Protein AF-A0A2V3WCB5-F1 (afdb_monomer_lite)

pLDDT: mean 84.52, std 11.08, range [43.97, 93.56]

Sequence (44 aa):
MELPRTQYSQEFWKESVKFFKESGLTLVETAKRLSLPKGTLKNW

Secondary structure (DSSP, 8-state):
-PPP-----HHHHHHHHHHHHHH---HHHHHHHTT--HHHHHT-

Foldseek 3Di:
DPDPDPDDDPVLLVVLLVCCVVVVDDLVVSCVVSVHDSVVNVVD

Radius of gyration: 10.95 Å; chains: 1; bounding box: 27×22×22 Å

Structure (mmCIF, N/CA/C/O backbone):
data_AF-A0A2V3WCB5-F1
#
_entry.id   AF-A0A2V3WCB5-F1
#
loop_
_atom_site.group_PDB
_atom_site.id
_atom_site.type_symbol
_atom_site.label_atom_id
_atom_site.label_alt_id
_atom_site.label_comp_id
_atom_site.label_asym_id
_atom_site.label_entity_id
_atom_site.label_seq_id
_atom_site.pdbx_PDB_ins_code
_atom_site.Cartn_x
_atom_site.Cartn_y
_atom_site.Cartn_z
_atom_site.occupancy
_atom_site.B_iso_or_equi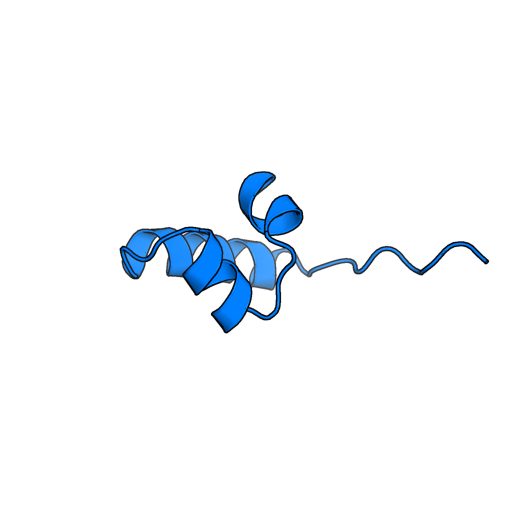v
_atom_site.auth_seq_id
_atom_site.auth_comp_id
_atom_site.auth_asym_id
_atom_site.auth_atom_id
_atom_site.pdbx_PDB_model_num
ATOM 1 N N . MET A 1 1 ? 18.362 -17.381 -15.523 1.00 43.97 1 MET A N 1
ATOM 2 C CA . MET A 1 1 ? 18.413 -15.922 -15.299 1.00 43.97 1 MET A CA 1
ATOM 3 C C . MET A 1 1 ? 17.642 -15.634 -14.031 1.00 43.97 1 MET A C 1
ATOM 5 O O . MET A 1 1 ? 16.428 -15.787 -14.025 1.00 43.97 1 MET A O 1
ATOM 9 N N . GLU A 1 2 ? 18.340 -15.324 -12.945 1.00 55.09 2 GLU A N 1
ATOM 10 C CA . GLU A 1 2 ? 17.702 -14.889 -11.704 1.00 55.09 2 GLU A CA 1
ATOM 11 C C . GLU A 1 2 ? 17.324 -13.420 -11.892 1.00 55.09 2 GLU A C 1
ATOM 13 O O . GLU A 1 2 ? 18.188 -12.586 -12.161 1.00 55.09 2 GLU A O 1
ATOM 18 N N . LEU A 1 3 ? 16.027 -13.112 -11.869 1.00 57.25 3 LEU A N 1
ATOM 19 C CA . LEU A 1 3 ? 15.572 -11.729 -11.980 1.00 57.25 3 LEU A CA 1
ATOM 20 C C . LEU A 1 3 ? 16.097 -10.947 -10.766 1.00 57.25 3 LEU A C 1
ATOM 22 O O . LEU A 1 3 ? 15.999 -11.457 -9.642 1.00 57.25 3 LEU A O 1
ATOM 26 N N . PRO A 1 4 ? 16.644 -9.732 -10.954 1.00 59.19 4 PRO A N 1
ATOM 27 C CA . PRO A 1 4 ? 17.083 -8.915 -9.835 1.00 59.19 4 PRO A CA 1
ATOM 28 C C . PRO A 1 4 ? 15.893 -8.698 -8.902 1.00 59.19 4 PRO A C 1
ATOM 30 O O . PRO A 1 4 ? 14.830 -8.237 -9.324 1.00 59.19 4 PRO A O 1
ATOM 33 N N . ARG A 1 5 ? 16.052 -9.073 -7.628 1.00 68.12 5 ARG A N 1
ATOM 34 C CA . ARG A 1 5 ? 15.040 -8.799 -6.607 1.00 68.12 5 ARG A CA 1
ATOM 35 C C . ARG A 1 5 ? 14.914 -7.284 -6.525 1.00 68.12 5 ARG A C 1
ATOM 37 O O . ARG A 1 5 ? 15.866 -6.626 -6.118 1.00 68.12 5 ARG A O 1
ATOM 44 N N . THR A 1 6 ? 13.776 -6.735 -6.946 1.00 70.81 6 THR A N 1
ATOM 45 C CA . THR A 1 6 ? 13.489 -5.308 -6.789 1.00 70.81 6 THR A CA 1
ATOM 46 C C . THR A 1 6 ? 13.656 -4.956 -5.318 1.00 70.81 6 THR A C 1
ATOM 48 O O . THR A 1 6 ? 12.878 -5.394 -4.470 1.00 70.81 6 THR A O 1
ATOM 51 N N . GLN A 1 7 ? 14.717 -4.218 -5.010 1.00 75.50 7 GLN A N 1
ATOM 52 C CA . GLN A 1 7 ? 15.021 -3.797 -3.658 1.00 75.50 7 GLN A CA 1
ATOM 53 C C . GLN A 1 7 ? 14.428 -2.408 -3.480 1.00 75.50 7 GLN A C 1
ATOM 55 O O . GLN A 1 7 ? 14.909 -1.429 -4.044 1.0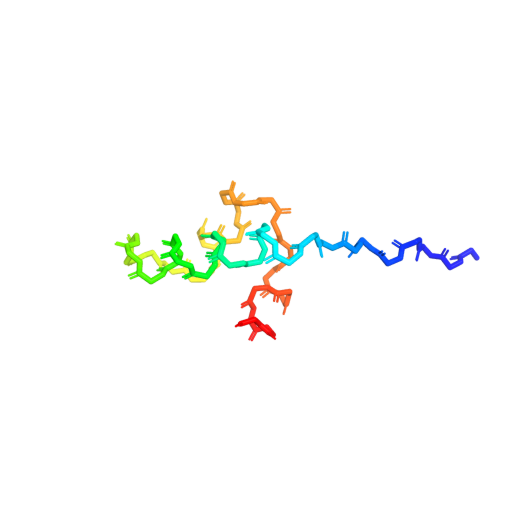0 75.50 7 GLN A O 1
ATOM 60 N N . TYR A 1 8 ? 13.321 -2.343 -2.750 1.00 83.19 8 TYR A N 1
ATOM 61 C CA . TYR A 1 8 ? 12.698 -1.077 -2.405 1.00 83.19 8 TYR A CA 1
ATOM 62 C C . TYR A 1 8 ? 13.510 -0.398 -1.302 1.00 83.19 8 TYR A C 1
ATOM 64 O O . TYR A 1 8 ? 13.924 -1.047 -0.338 1.00 83.19 8 TYR A O 1
ATOM 72 N N . SER A 1 9 ? 13.722 0.909 -1.430 1.00 87.50 9 SER A N 1
ATOM 73 C CA . SER A 1 9 ? 14.344 1.708 -0.376 1.00 87.50 9 SER A CA 1
ATOM 74 C C . SER A 1 9 ? 13.490 1.685 0.894 1.00 87.50 9 SER A C 1
ATOM 76 O O . SER A 1 9 ? 12.260 1.621 0.833 1.00 87.50 9 SER A O 1
ATOM 78 N N . GLN A 1 10 ? 14.129 1.795 2.062 1.00 86.69 10 GLN A N 1
ATOM 79 C CA . GLN A 1 10 ? 13.411 1.829 3.344 1.00 86.69 10 GLN A CA 1
ATOM 80 C C . GLN A 1 10 ? 12.406 2.986 3.429 1.00 86.69 10 GLN A C 1
ATOM 82 O O . GLN A 1 10 ? 11.345 2.839 4.031 1.00 86.69 10 GLN A O 1
ATOM 87 N N . GLU A 1 11 ? 12.730 4.128 2.822 1.00 90.19 11 GLU A N 1
ATOM 88 C CA . GLU A 1 11 ? 11.853 5.302 2.754 1.00 90.19 11 GLU A CA 1
ATOM 89 C C . GLU A 1 11 ? 10.575 4.997 1.972 1.00 90.19 11 GLU A C 1
ATOM 91 O O . GLU A 1 11 ? 9.475 5.259 2.452 1.00 90.19 11 GLU A O 1
ATOM 96 N N . PHE A 1 12 ? 10.721 4.335 0.823 1.00 89.12 12 PHE A N 1
ATOM 97 C CA . PHE A 1 12 ? 9.600 3.935 -0.017 1.00 89.12 12 PHE A CA 1
ATOM 98 C C . PHE A 1 12 ? 8.676 2.938 0.695 1.00 89.12 12 PHE A C 1
ATOM 100 O O . PHE A 1 12 ? 7.454 3.063 0.619 1.00 89.12 12 PHE A O 1
ATOM 107 N N . TRP A 1 13 ? 9.240 1.972 1.430 1.00 86.94 13 TRP A N 1
ATOM 108 C CA . TRP A 1 13 ? 8.450 1.062 2.267 1.00 86.94 13 TRP A CA 1
ATOM 109 C C . TRP A 1 13 ? 7.651 1.821 3.335 1.00 86.94 13 TRP A C 1
ATOM 111 O O . TRP A 1 13 ? 6.440 1.626 3.451 1.00 86.94 13 TRP A O 1
ATOM 121 N N . LYS A 1 14 ? 8.302 2.722 4.082 1.00 91.44 14 LYS A N 1
ATOM 122 C CA . LYS A 1 14 ? 7.643 3.519 5.129 1.00 91.44 14 LYS A CA 1
ATOM 123 C C . LYS A 1 14 ? 6.504 4.365 4.566 1.00 91.44 14 LYS A C 1
ATOM 125 O O . LYS A 1 14 ? 5.423 4.387 5.154 1.00 91.44 14 LYS A O 1
ATOM 130 N N . GLU A 1 15 ? 6.728 5.022 3.433 1.00 92.94 15 GLU A N 1
ATOM 131 C CA . GLU A 1 15 ? 5.705 5.828 2.766 1.00 92.94 15 GLU A CA 1
ATOM 132 C C . GLU A 1 15 ? 4.553 4.963 2.242 1.00 92.94 15 GLU A C 1
ATOM 134 O O . GLU A 1 15 ? 3.392 5.299 2.456 1.00 92.94 15 GLU A O 1
ATOM 139 N N . SER A 1 16 ? 4.853 3.795 1.669 1.00 91.19 16 SER A N 1
ATOM 140 C CA . SER A 1 16 ? 3.849 2.840 1.182 1.00 91.19 16 SER A CA 1
ATOM 141 C C . SER A 1 16 ? 2.936 2.323 2.299 1.00 91.19 16 SER A C 1
ATOM 143 O O . SER A 1 16 ? 1.715 2.272 2.135 1.00 91.19 16 SER A O 1
ATOM 145 N N . VAL A 1 17 ? 3.508 1.962 3.454 1.00 89.38 17 VAL A N 1
ATOM 146 C CA . VAL A 1 17 ? 2.743 1.494 4.624 1.00 89.38 17 VAL A CA 1
ATOM 147 C C . VAL A 1 17 ? 1.941 2.634 5.247 1.00 89.38 17 VAL A C 1
ATOM 149 O O . VAL A 1 17 ? 0.787 2.432 5.632 1.00 89.38 17 VAL A O 1
ATOM 152 N N . LYS A 1 18 ? 2.523 3.834 5.333 1.00 93.50 18 LYS A N 1
ATOM 153 C CA . LYS A 1 18 ? 1.818 5.031 5.804 1.00 93.50 18 LYS A CA 1
ATOM 154 C C . LYS A 1 18 ? 0.618 5.340 4.901 1.00 93.50 18 LYS A C 1
ATOM 156 O O . LYS A 1 18 ? -0.503 5.425 5.396 1.00 93.50 18 LYS A O 1
ATOM 161 N N . PHE A 1 19 ? 0.832 5.373 3.587 1.00 91.62 19 PHE A N 1
ATOM 162 C CA . PHE A 1 19 ? -0.215 5.575 2.591 1.00 91.62 19 PHE A CA 1
ATOM 163 C C . PHE A 1 19 ? -1.312 4.508 2.685 1.00 91.62 19 PHE A C 1
ATOM 165 O O . PHE A 1 19 ? -2.491 4.843 2.657 1.00 91.62 19 PHE A O 1
ATOM 172 N N . PHE A 1 20 ? -0.960 3.229 2.853 1.00 90.38 20 PHE A N 1
ATOM 173 C CA . PHE A 1 20 ? -1.951 2.164 3.033 1.00 90.38 20 PHE A CA 1
ATOM 174 C C . PHE A 1 20 ? -2.849 2.399 4.257 1.00 90.38 20 PHE A C 1
ATOM 176 O O . PHE A 1 20 ? -4.070 2.286 4.150 1.00 90.38 20 PHE A O 1
ATOM 183 N N . LYS A 1 21 ? -2.254 2.769 5.399 1.00 90.31 21 LYS A N 1
ATOM 184 C CA . LYS A 1 21 ? -2.983 3.027 6.650 1.00 90.31 21 LYS A CA 1
ATOM 185 C C . LYS A 1 21 ? -3.867 4.271 6.573 1.00 90.31 21 LYS A C 1
ATOM 187 O O . LYS A 1 21 ? -4.990 4.235 7.063 1.00 90.31 21 LYS A O 1
ATOM 192 N N . GLU A 1 22 ? -3.377 5.350 5.968 1.00 93.56 22 GLU A N 1
ATOM 193 C CA . GLU A 1 22 ? -4.120 6.613 5.864 1.00 93.56 22 GLU A CA 1
ATOM 194 C C . GLU A 1 22 ? -5.185 6.583 4.768 1.00 93.56 22 GLU A C 1
ATOM 196 O O . GLU A 1 22 ? -6.239 7.197 4.913 1.00 93.56 22 GLU A O 1
ATOM 201 N N . SER A 1 23 ? -4.941 5.863 3.672 1.00 87.81 23 SER A N 1
ATOM 202 C CA . SER A 1 23 ? -5.834 5.905 2.517 1.00 87.81 23 SER A CA 1
ATOM 203 C C . SER A 1 23 ? -7.121 5.097 2.717 1.00 87.81 23 SER A C 1
ATOM 205 O O . SER A 1 23 ? -8.045 5.267 1.923 1.00 87.81 23 SER A O 1
ATOM 207 N N . GLY A 1 24 ? -7.185 4.197 3.710 1.00 87.56 24 GLY A N 1
ATOM 208 C CA . GLY A 1 24 ? -8.355 3.342 3.973 1.00 87.56 24 GLY A CA 1
ATOM 209 C C . GLY A 1 24 ? -8.710 2.383 2.827 1.00 87.56 24 GLY A C 1
ATOM 210 O O . GLY A 1 24 ? -9.796 1.808 2.801 1.00 87.56 24 GLY A O 1
ATOM 211 N N . LEU A 1 25 ? -7.806 2.233 1.855 1.00 89.44 25 LEU A N 1
ATOM 212 C CA . LEU A 1 25 ? -7.998 1.422 0.661 1.00 89.44 25 LEU A CA 1
ATOM 213 C C . LEU A 1 25 ? -7.725 -0.052 0.941 1.00 89.44 25 LEU A C 1
ATOM 215 O O . LEU A 1 25 ? -7.020 -0.430 1.876 1.00 89.44 25 LEU A O 1
ATOM 219 N N . THR A 1 26 ? -8.239 -0.908 0.062 1.00 90.06 26 THR A N 1
ATOM 220 C CA . THR A 1 26 ? -7.888 -2.325 0.101 1.00 90.0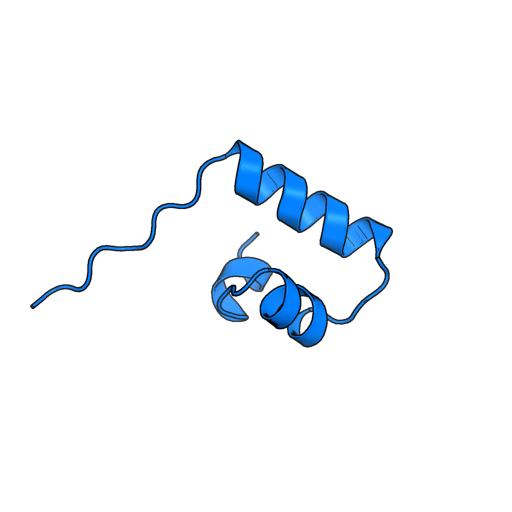6 26 THR A CA 1
ATOM 221 C C . THR A 1 26 ? -6.445 -2.539 -0.355 1.00 90.06 26 THR A C 1
ATOM 223 O O . THR A 1 26 ? -5.919 -1.822 -1.207 1.00 90.06 26 THR A O 1
ATOM 226 N N . LEU A 1 27 ? -5.812 -3.595 0.160 1.00 88.38 27 LEU A N 1
ATOM 227 C CA . LEU A 1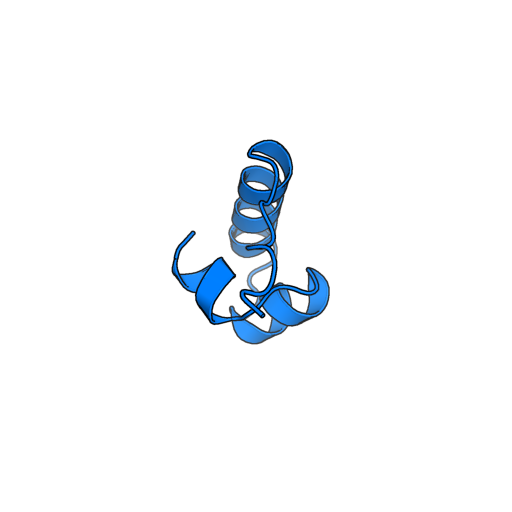 27 ? -4.418 -3.935 -0.146 1.00 88.38 27 LEU A CA 1
ATOM 228 C C . LEU A 1 27 ? -4.159 -4.059 -1.659 1.00 88.38 27 LEU A C 1
ATOM 230 O O . LEU A 1 27 ? -3.099 -3.680 -2.141 1.00 88.38 27 LEU A O 1
ATOM 234 N N . VAL A 1 28 ? -5.138 -4.551 -2.426 1.00 89.81 28 VAL A N 1
ATOM 235 C CA . VAL A 1 28 ? -5.039 -4.674 -3.891 1.00 89.81 28 VAL A CA 1
ATOM 236 C C . VAL A 1 28 ? -5.001 -3.305 -4.566 1.00 89.81 28 VAL A C 1
ATOM 238 O O . VAL A 1 28 ? -4.233 -3.101 -5.502 1.00 89.81 28 VAL A O 1
ATOM 241 N N . GLU A 1 29 ? -5.821 -2.374 -4.099 1.00 92.00 29 GLU A N 1
ATOM 242 C CA . GLU A 1 29 ? -5.940 -1.042 -4.683 1.00 92.00 29 GLU A CA 1
ATOM 243 C C . GLU A 1 29 ? -4.708 -0.189 -4.380 1.00 92.00 29 GLU A C 1
ATOM 245 O O . GLU A 1 29 ? -4.165 0.468 -5.269 1.00 92.00 29 GLU A O 1
ATOM 250 N N . THR A 1 30 ? -4.197 -0.287 -3.153 1.00 91.75 30 THR A N 1
ATOM 251 C CA . THR A 1 30 ? -2.943 0.357 -2.759 1.00 91.75 30 THR A CA 1
ATOM 252 C C . THR A 1 30 ? -1.747 -0.237 -3.490 1.00 91.75 30 THR A C 1
ATOM 254 O O . THR A 1 30 ? -0.928 0.510 -4.018 1.00 91.75 30 THR A O 1
ATOM 257 N N . ALA A 1 31 ? -1.673 -1.566 -3.607 1.00 91.00 31 ALA A N 1
ATOM 258 C CA . ALA A 1 31 ? -0.624 -2.226 -4.378 1.00 91.00 31 ALA A CA 1
ATOM 259 C C . ALA A 1 31 ? -0.645 -1.785 -5.853 1.00 91.00 31 ALA A C 1
ATOM 261 O O . ALA A 1 31 ? 0.406 -1.479 -6.406 1.00 91.00 31 ALA A O 1
ATOM 262 N N . LYS A 1 32 ? -1.826 -1.655 -6.475 1.00 91.62 32 LYS A N 1
ATOM 263 C CA . LYS A 1 32 ? -1.946 -1.118 -7.842 1.00 91.62 32 LYS A CA 1
ATOM 264 C C . LYS A 1 32 ? 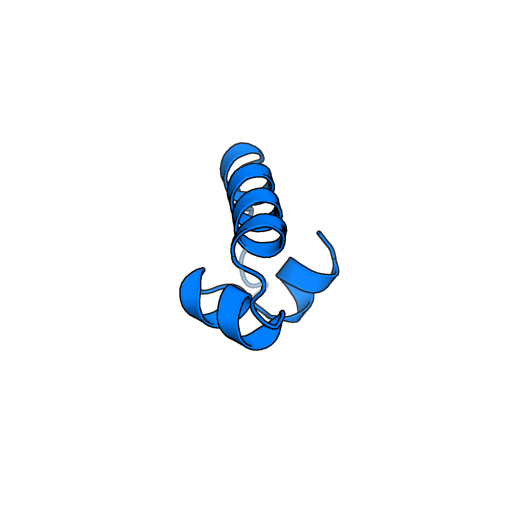-1.451 0.325 -7.945 1.00 91.62 32 LYS A C 1
ATOM 266 O O . LYS A 1 32 ? -0.685 0.627 -8.852 1.00 91.62 32 LYS A O 1
ATOM 271 N N . ARG A 1 33 ? -1.853 1.204 -7.020 1.00 91.12 33 ARG A N 1
ATOM 272 C CA . ARG A 1 33 ? -1.430 2.619 -7.004 1.00 91.12 33 ARG A CA 1
ATOM 273 C C . ARG A 1 33 ? 0.078 2.785 -6.852 1.00 91.12 33 ARG A C 1
ATOM 275 O O . ARG A 1 33 ? 0.669 3.618 -7.524 1.00 91.12 33 ARG A O 1
ATOM 282 N N . LEU A 1 34 ? 0.685 1.966 -6.000 1.00 88.38 34 LEU A N 1
ATOM 283 C CA . LEU A 1 34 ? 2.123 1.983 -5.734 1.00 88.38 34 LEU A CA 1
ATOM 284 C C . LEU A 1 34 ? 2.928 1.157 -6.753 1.00 88.38 34 LEU A C 1
ATOM 286 O O . LEU A 1 34 ? 4.145 1.059 -6.628 1.00 88.38 34 LEU A O 1
ATOM 290 N N . SER A 1 35 ? 2.267 0.549 -7.748 1.00 88.81 35 SER A N 1
ATOM 291 C CA . SER A 1 35 ? 2.876 -0.401 -8.692 1.00 88.81 35 SER A CA 1
ATOM 292 C C . SER A 1 35 ? 3.658 -1.520 -7.989 1.00 88.81 35 SER A C 1
ATOM 294 O O . SER A 1 35 ? 4.738 -1.928 -8.418 1.00 88.81 35 SER A O 1
ATOM 296 N N . LEU A 1 36 ? 3.100 -2.019 -6.884 1.00 87.06 36 LEU A N 1
ATOM 297 C CA . LEU A 1 36 ? 3.676 -3.076 -6.068 1.00 87.06 36 LEU A CA 1
ATOM 298 C C . LEU A 1 36 ? 2.995 -4.419 -6.307 1.00 87.06 36 LEU A C 1
ATOM 300 O O . LEU A 1 36 ? 1.775 -4.494 -6.480 1.00 87.06 36 LEU A O 1
ATOM 304 N N . PRO A 1 37 ? 3.752 -5.522 -6.204 1.00 87.69 37 PRO A N 1
ATOM 305 C CA . PRO A 1 37 ? 3.150 -6.829 -6.046 1.00 87.69 37 PRO A CA 1
ATOM 306 C C . PRO A 1 37 ? 2.316 -6.851 -4.763 1.00 87.69 37 PRO A C 1
ATOM 308 O O . PRO A 1 37 ? 2.783 -6.467 -3.690 1.00 87.69 37 PRO A O 1
ATOM 311 N N . LYS A 1 38 ? 1.099 -7.397 -4.846 1.00 86.38 38 LYS A N 1
ATOM 312 C CA . LYS A 1 38 ? 0.231 -7.618 -3.677 1.00 86.38 38 LYS A CA 1
ATOM 313 C C . LYS A 1 38 ?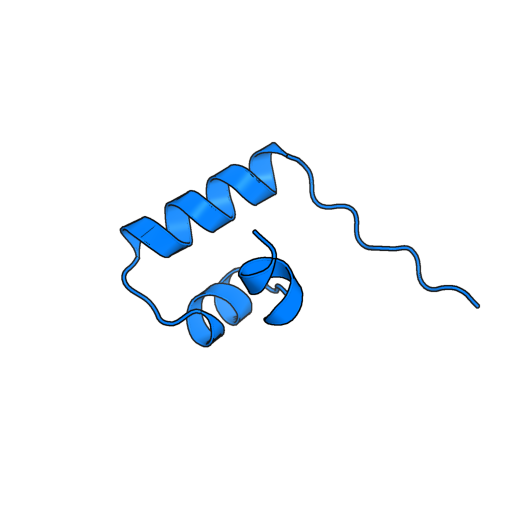 0.971 -8.355 -2.549 1.00 86.38 38 LYS A C 1
ATOM 315 O O . LYS A 1 38 ? 0.797 -8.042 -1.378 1.00 86.38 38 LYS A O 1
ATOM 320 N N . GLY A 1 39 ? 1.799 -9.337 -2.912 1.00 85.81 39 GLY A N 1
ATOM 321 C CA . GLY A 1 39 ? 2.611 -10.095 -1.961 1.00 85.81 39 GLY A CA 1
ATOM 322 C C . GLY A 1 39 ? 3.652 -9.235 -1.247 1.00 85.81 39 GLY A C 1
ATOM 323 O O . GLY A 1 39 ? 3.855 -9.413 -0.055 1.00 85.81 39 GLY A O 1
ATOM 324 N N . THR A 1 40 ? 4.260 -8.271 -1.937 1.00 86.06 40 THR A N 1
ATOM 325 C CA . THR A 1 40 ? 5.231 -7.344 -1.344 1.00 86.06 40 THR A CA 1
ATOM 326 C C . THR A 1 40 ? 4.570 -6.486 -0.278 1.00 86.06 40 THR A C 1
ATOM 328 O O . THR A 1 40 ? 5.021 -6.491 0.859 1.00 86.06 40 THR A O 1
ATOM 331 N N . LEU A 1 41 ? 3.443 -5.847 -0.608 1.00 86.19 41 LEU A N 1
ATOM 332 C CA . LEU A 1 41 ? 2.720 -5.002 0.344 1.00 86.19 41 LEU A CA 1
ATOM 333 C C . LEU A 1 41 ? 2.125 -5.801 1.517 1.00 86.19 41 LEU A C 1
ATOM 335 O O . LEU A 1 41 ? 1.996 -5.275 2.609 1.00 86.19 41 LEU A O 1
ATOM 339 N N . LYS A 1 42 ? 1.777 -7.079 1.315 1.00 86.06 42 LYS A N 1
ATOM 340 C CA . LYS A 1 42 ? 1.327 -7.970 2.399 1.00 86.06 42 LYS A CA 1
ATOM 341 C C . LYS A 1 42 ? 2.458 -8.350 3.367 1.00 86.06 42 LYS A C 1
ATOM 343 O O . LYS A 1 42 ? 2.179 -8.645 4.522 1.00 86.06 42 LYS A O 1
ATOM 348 N N . ASN A 1 43 ? 3.701 -8.402 2.891 1.00 84.25 43 ASN A N 1
ATOM 349 C CA . ASN A 1 43 ? 4.872 -8.723 3.711 1.00 84.25 43 ASN A CA 1
ATOM 350 C C . ASN A 1 43 ? 5.442 -7.493 4.449 1.00 84.25 43 ASN A C 1
ATOM 352 O O . ASN A 1 43 ? 6.472 -7.615 5.108 1.00 84.25 43 ASN A O 1
ATOM 356 N N . TRP A 1 44 ? 4.807 -6.326 4.309 1.00 83.75 44 TRP A N 1
ATOM 357 C CA . TRP A 1 44 ? 5.238 -5.022 4.815 1.00 83.75 44 TRP A CA 1
ATOM 358 C C . TRP A 1 44 ? 4.299 -4.490 5.891 1.00 83.75 44 TRP A C 1
ATOM 360 O O . TRP A 1 44 ? 4.825 -3.807 6.798 1.00 83.75 44 TRP A O 1
#